Protein AF-A0A822HDH4-F1 (afdb_monomer_lite)

Structure (mmCIF, N/CA/C/O backbone):
data_AF-A0A822HDH4-F1
#
_entry.id   AF-A0A822HDH4-F1
#
loop_
_atom_site.group_PDB
_atom_site.id
_atom_site.type_symbol
_atom_site.label_atom_id
_atom_site.label_alt_id
_atom_site.label_comp_id
_atom_site.label_asym_id
_atom_site.label_entity_id
_atom_site.label_seq_id
_atom_site.pdbx_PDB_ins_code
_atom_site.Cartn_x
_atom_site.Cartn_y
_atom_site.Cartn_z
_atom_site.occupancy
_atom_site.B_iso_or_equiv
_atom_site.auth_seq_id
_atom_site.auth_comp_id
_atom_site.auth_asym_id
_atom_site.auth_atom_id
_atom_site.pdbx_PDB_model_num
ATOM 1 N N . ALA A 1 1 ? 21.923 -1.870 2.429 1.00 43.59 1 ALA A N 1
ATOM 2 C CA . ALA A 1 1 ? 21.191 -0.621 2.146 1.00 43.59 1 ALA A CA 1
ATOM 3 C C . ALA A 1 1 ? 19.719 -0.958 1.938 1.00 43.59 1 ALA A C 1
ATOM 5 O O . ALA A 1 1 ? 19.379 -1.569 0.934 1.00 43.59 1 ALA A O 1
ATOM 6 N N . SER A 1 2 ? 18.859 -0.647 2.904 1.00 55.94 2 SER A N 1
ATOM 7 C CA . SER A 1 2 ? 17.402 -0.773 2.780 1.00 55.94 2 SER A CA 1
ATOM 8 C C . SER A 1 2 ? 16.872 0.389 1.935 1.00 55.94 2 SER A C 1
ATOM 10 O O . SER A 1 2 ? 16.357 1.376 2.451 1.00 55.94 2 SER A O 1
ATOM 12 N N . ALA A 1 3 ? 17.084 0.324 0.620 1.00 76.38 3 ALA A N 1
ATOM 13 C CA . ALA A 1 3 ? 16.606 1.357 -0.290 1.00 76.38 3 ALA A CA 1
ATOM 14 C C . ALA A 1 3 ? 15.071 1.305 -0.374 1.00 76.38 3 ALA A C 1
ATOM 16 O O . ALA A 1 3 ? 14.498 0.312 -0.823 1.00 76.38 3 ALA A O 1
ATOM 17 N N . ALA A 1 4 ? 14.400 2.372 0.059 1.00 81.69 4 ALA A N 1
ATOM 18 C CA . ALA A 1 4 ? 12.959 2.516 -0.105 1.00 81.69 4 ALA A CA 1
ATOM 19 C C . ALA A 1 4 ? 12.631 2.813 -1.580 1.00 81.69 4 ALA A C 1
ATOM 21 O O . ALA A 1 4 ? 13.060 3.829 -2.126 1.00 81.69 4 ALA A O 1
ATOM 22 N N . ALA A 1 5 ? 11.867 1.932 -2.231 1.00 92.44 5 ALA A N 1
ATOM 23 C CA . ALA A 1 5 ? 11.372 2.155 -3.587 1.00 92.44 5 ALA A CA 1
ATOM 24 C C . ALA A 1 5 ? 10.071 2.968 -3.549 1.00 92.44 5 ALA A C 1
ATOM 26 O O . ALA A 1 5 ? 9.154 2.645 -2.797 1.00 92.44 5 ALA A O 1
ATOM 27 N N . VAL A 1 6 ? 9.963 3.992 -4.399 1.00 94.81 6 VAL A N 1
ATOM 28 C CA . VAL A 1 6 ? 8.774 4.854 -4.504 1.00 94.81 6 VAL A CA 1
ATOM 29 C C . VAL A 1 6 ? 8.388 5.017 -5.973 1.00 94.81 6 VAL A C 1
ATOM 31 O O . VAL A 1 6 ? 9.249 5.032 -6.849 1.00 94.81 6 VAL A O 1
ATOM 34 N N . GLY A 1 7 ? 7.090 5.123 -6.266 1.00 95.00 7 GLY A N 1
ATOM 35 C CA . GLY A 1 7 ? 6.587 5.371 -7.620 1.00 95.00 7 GLY A CA 1
ATOM 36 C C . GLY A 1 7 ? 6.707 4.160 -8.553 1.00 95.00 7 GLY A C 1
ATOM 37 O O . GLY A 1 7 ? 6.358 3.038 -8.185 1.00 95.00 7 GLY A O 1
ATOM 38 N N . MET A 1 8 ? 7.176 4.384 -9.785 1.00 96.44 8 MET A N 1
ATOM 39 C CA . MET A 1 8 ? 7.253 3.342 -10.821 1.00 96.44 8 MET A CA 1
ATOM 40 C C . MET A 1 8 ? 8.122 2.130 -10.434 1.00 96.44 8 MET A C 1
ATOM 42 O O . MET A 1 8 ? 7.667 1.008 -10.662 1.00 96.44 8 MET A O 1
ATOM 46 N N . PRO A 1 9 ? 9.311 2.294 -9.820 1.00 94.44 9 PRO A N 1
ATOM 47 C CA . PRO A 1 9 ? 10.088 1.172 -9.290 1.00 94.44 9 PRO A CA 1
ATOM 48 C C . PRO A 1 9 ? 9.305 0.287 -8.311 1.00 94.44 9 PRO A C 1
ATOM 50 O O . PRO A 1 9 ? 9.279 -0.929 -8.483 1.00 94.44 9 PRO A O 1
ATOM 53 N N . ALA A 1 10 ? 8.597 0.883 -7.344 1.00 96.31 10 ALA A N 1
ATOM 54 C CA . ALA A 1 10 ? 7.778 0.137 -6.385 1.00 96.31 10 ALA A CA 1
ATOM 55 C C . ALA A 1 10 ? 6.621 -0.603 -7.074 1.00 96.31 10 ALA A C 1
ATOM 57 O O . ALA A 1 10 ? 6.358 -1.766 -6.781 1.00 96.31 10 ALA A O 1
ATOM 58 N N . LYS A 1 11 ? 5.976 0.042 -8.054 1.00 95.44 11 LYS A N 1
ATOM 59 C CA . LYS A 1 11 ? 4.891 -0.567 -8.834 1.00 95.44 11 LYS A CA 1
ATOM 60 C C . LYS A 1 11 ? 5.360 -1.783 -9.642 1.00 95.44 11 LYS A C 1
ATOM 62 O O . LYS A 1 11 ? 4.624 -2.758 -9.737 1.00 95.44 11 LYS A O 1
ATOM 67 N N . ARG A 1 12 ? 6.572 -1.748 -10.209 1.00 96.25 12 ARG A N 1
ATOM 68 C CA . ARG A 1 12 ? 7.128 -2.859 -11.008 1.00 96.25 12 ARG A CA 1
ATOM 69 C C . ARG A 1 12 ? 7.369 -4.123 -10.182 1.00 96.25 12 ARG A C 1
ATOM 71 O O . ARG A 1 12 ? 7.141 -5.214 -10.687 1.00 96.25 12 ARG A O 1
ATOM 78 N N . GLN A 1 13 ? 7.789 -3.982 -8.926 1.00 95.69 13 GLN A N 1
ATOM 79 C CA . GLN A 1 13 ? 8.042 -5.119 -8.032 1.00 95.69 13 GLN A CA 1
ATOM 80 C C . GLN A 1 13 ? 6.808 -5.577 -7.235 1.00 95.69 13 GLN A C 1
ATOM 82 O O . GLN A 1 13 ? 6.900 -6.538 -6.479 1.00 95.69 13 GLN A O 1
ATOM 87 N N . ALA A 1 14 ? 5.650 -4.925 -7.388 1.00 96.44 14 ALA A N 1
ATOM 88 C CA . ALA A 1 14 ? 4.461 -5.214 -6.581 1.00 96.44 14 ALA A CA 1
ATOM 89 C C . ALA A 1 14 ? 3.976 -6.671 -6.703 1.00 96.44 14 ALA A C 1
ATOM 91 O O . ALA A 1 14 ? 3.445 -7.223 -5.745 1.00 96.44 14 ALA A O 1
ATOM 92 N N . VAL A 1 15 ? 4.174 -7.298 -7.868 1.00 96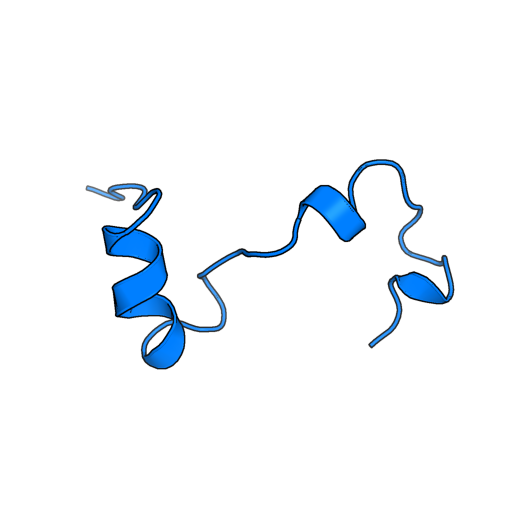.69 15 VAL A N 1
ATOM 93 C CA . VAL A 1 15 ? 3.763 -8.690 -8.120 1.00 96.69 15 VAL A CA 1
ATOM 94 C C . VAL A 1 15 ? 4.708 -9.691 -7.450 1.00 96.69 15 VAL A C 1
ATOM 96 O O . VAL A 1 15 ? 4.254 -10.694 -6.911 1.00 96.69 15 VAL A O 1
ATOM 99 N N . THR A 1 16 ? 6.015 -9.423 -7.458 1.00 96.44 16 THR A N 1
ATOM 100 C CA . THR A 1 16 ? 7.030 -10.317 -6.878 1.00 96.44 16 THR A CA 1
ATOM 101 C C . THR A 1 16 ? 7.240 -10.084 -5.383 1.00 96.44 16 THR A C 1
ATOM 103 O O . THR A 1 16 ? 7.701 -10.981 -4.684 1.00 96.44 16 THR A O 1
ATOM 106 N N . ASN A 1 17 ? 6.876 -8.904 -4.876 1.00 95.12 17 ASN A N 1
ATOM 107 C CA . ASN A 1 17 ? 6.978 -8.528 -3.468 1.00 95.12 17 ASN A CA 1
ATOM 108 C C . ASN A 1 17 ? 5.660 -7.919 -2.933 1.00 95.12 17 ASN A C 1
ATOM 110 O O . ASN A 1 17 ? 5.633 -6.750 -2.530 1.00 95.12 17 ASN A O 1
ATOM 114 N N . PRO A 1 18 ? 4.548 -8.679 -2.927 1.00 94.81 18 PRO A N 1
ATOM 115 C CA . PRO A 1 18 ? 3.222 -8.146 -2.612 1.00 94.81 18 PRO A CA 1
ATOM 116 C C . PRO A 1 18 ? 3.046 -7.780 -1.135 1.00 94.81 18 PRO A C 1
ATOM 118 O O . PRO A 1 18 ? 2.356 -6.815 -0.827 1.00 94.81 18 PRO A O 1
ATOM 121 N N . GLN A 1 19 ? 3.684 -8.509 -0.212 1.00 95.81 19 GLN A N 1
ATOM 122 C CA . GLN A 1 19 ? 3.545 -8.250 1.227 1.00 95.81 19 GLN A CA 1
ATOM 123 C C . GLN A 1 19 ? 4.240 -6.959 1.674 1.00 95.81 19 GLN A C 1
ATOM 125 O O . GLN A 1 19 ? 3.779 -6.322 2.616 1.00 95.81 19 GLN A O 1
ATOM 130 N N . ASN A 1 20 ? 5.314 -6.551 0.987 1.00 94.88 20 ASN A N 1
ATOM 131 C CA . ASN A 1 20 ? 6.092 -5.361 1.345 1.00 94.88 20 ASN A CA 1
ATOM 132 C C . ASN A 1 20 ? 5.893 -4.191 0.366 1.00 94.88 20 ASN A C 1
ATOM 134 O O . ASN A 1 20 ? 6.639 -3.212 0.419 1.00 94.88 20 ASN A O 1
ATOM 138 N N . THR A 1 21 ? 4.909 -4.273 -0.537 1.00 95.00 21 THR A N 1
ATOM 139 C CA . THR A 1 21 ? 4.565 -3.181 -1.459 1.00 95.00 21 THR A CA 1
ATOM 140 C C . THR A 1 21 ? 3.215 -2.583 -1.081 1.00 95.00 21 THR A C 1
ATOM 142 O O . THR A 1 21 ? 2.162 -3.150 -1.361 1.00 95.00 21 THR A O 1
ATOM 145 N N . PHE A 1 22 ? 3.241 -1.401 -0.469 1.00 94.75 22 PHE A N 1
ATOM 146 C CA . PHE A 1 22 ? 2.033 -0.692 -0.049 1.00 94.75 22 PHE A CA 1
ATOM 147 C C . PHE A 1 22 ? 1.442 0.147 -1.188 1.00 94.75 22 PHE A C 1
ATOM 149 O O . PHE A 1 22 ? 2.151 0.876 -1.883 1.00 94.75 22 PHE A O 1
ATOM 156 N N . TYR A 1 23 ? 0.123 0.078 -1.355 1.00 94.56 23 TYR A N 1
ATOM 157 C CA . TYR A 1 23 ? -0.641 0.885 -2.305 1.00 94.56 23 TYR A CA 1
ATOM 158 C C . TYR A 1 23 ? -2.036 1.177 -1.746 1.00 94.56 23 TYR A C 1
ATOM 160 O O . TYR A 1 23 ? -2.452 0.601 -0.746 1.00 94.56 23 TYR A O 1
ATOM 168 N N . ALA A 1 24 ? -2.755 2.111 -2.376 1.00 95.06 24 ALA A N 1
ATOM 169 C CA . ALA A 1 24 ? -4.095 2.534 -1.956 1.00 95.06 24 ALA A CA 1
ATOM 170 C C . ALA A 1 24 ? -4.204 3.022 -0.493 1.00 95.06 24 ALA A C 1
ATOM 172 O O . ALA A 1 24 ? -5.314 3.167 0.014 1.00 95.06 24 ALA A O 1
ATOM 173 N N . THR A 1 25 ? -3.089 3.381 0.155 1.00 95.12 25 THR A N 1
ATOM 174 C CA . THR A 1 25 ? -3.043 3.842 1.554 1.00 95.12 25 THR A CA 1
ATOM 175 C C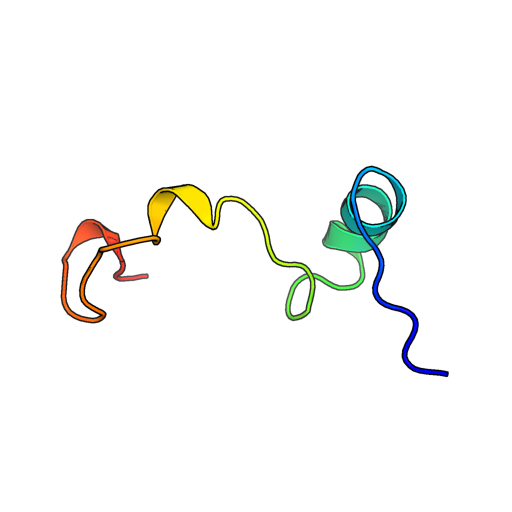 . THR A 1 25 ? -3.988 5.011 1.823 1.00 95.12 25 THR A C 1
ATOM 177 O O . THR A 1 25 ? -4.568 5.089 2.899 1.00 95.12 25 THR A O 1
ATOM 180 N N . LYS A 1 26 ? -4.241 5.878 0.829 1.00 96.00 26 LYS A N 1
ATOM 181 C CA . LYS A 1 26 ? -5.216 6.980 0.933 1.00 96.00 26 LYS A CA 1
ATOM 182 C C . LYS A 1 26 ? -6.626 6.517 1.332 1.00 96.00 26 LYS A C 1
ATOM 184 O O . LYS A 1 26 ? -7.359 7.299 1.918 1.00 96.00 26 LYS A O 1
ATOM 189 N N . ARG A 1 27 ? -7.004 5.263 1.055 1.00 95.69 27 ARG A N 1
ATOM 190 C CA . ARG A 1 27 ? -8.289 4.682 1.484 1.00 95.69 27 ARG A CA 1
ATOM 191 C C . ARG A 1 27 ? -8.355 4.396 2.990 1.00 95.69 27 ARG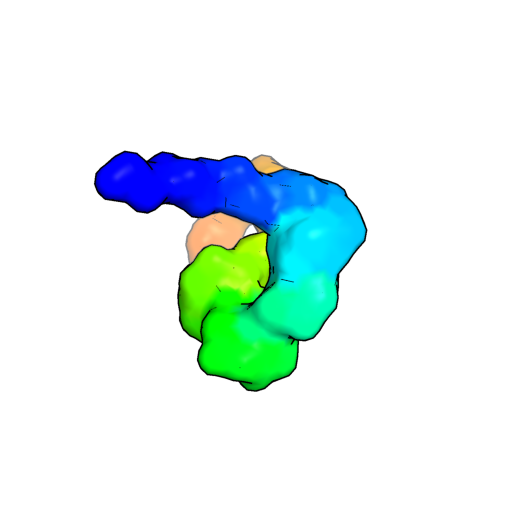 A C 1
ATOM 193 O O . ARG A 1 27 ? -9.452 4.263 3.519 1.00 95.69 27 ARG A O 1
ATOM 200 N N . LEU A 1 28 ? -7.200 4.303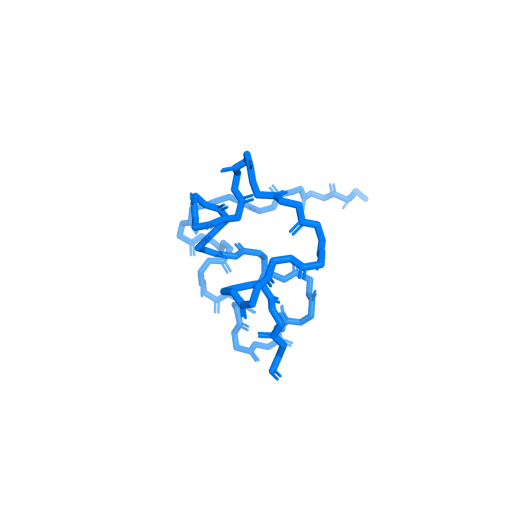 3.649 1.00 95.00 28 LEU A N 1
ATOM 201 C CA . LEU A 1 28 ? -7.044 3.911 5.052 1.00 95.00 28 LEU A CA 1
ATOM 202 C C . LEU A 1 28 ? -6.709 5.096 5.972 1.00 95.00 28 LEU A C 1
ATOM 204 O O . LEU A 1 28 ? -6.931 5.015 7.176 1.00 95.00 28 LEU A O 1
ATOM 208 N N . ILE A 1 29 ? -6.168 6.195 5.431 1.00 95.38 29 ILE A N 1
ATOM 209 C CA . ILE A 1 29 ? -5.804 7.381 6.222 1.00 95.38 29 ILE A CA 1
ATOM 210 C C . ILE A 1 29 ? -7.045 7.912 6.954 1.00 95.38 29 ILE A C 1
ATOM 212 O O . ILE A 1 29 ? -8.057 8.211 6.326 1.00 95.38 29 ILE A O 1
ATOM 216 N N . GLY A 1 30 ? -6.946 8.048 8.279 1.00 95.88 30 GLY A N 1
ATOM 217 C CA . GLY A 1 30 ? -8.010 8.587 9.130 1.00 95.88 30 GLY A CA 1
ATOM 218 C C . GLY A 1 30 ? -9.099 7.589 9.540 1.00 95.88 30 GLY A C 1
ATOM 219 O O . GLY A 1 30 ? -9.988 7.974 10.296 1.00 95.88 30 GLY A O 1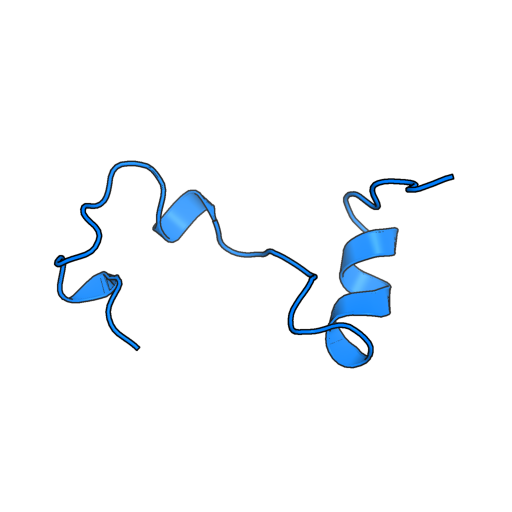
ATOM 220 N N . ARG A 1 31 ? -9.035 6.326 9.094 1.00 96.06 31 ARG A N 1
ATOM 221 C CA . ARG A 1 31 ? -9.961 5.264 9.525 1.00 96.06 31 ARG A CA 1
ATOM 222 C C . ARG A 1 31 ? -9.468 4.556 10.782 1.00 96.06 31 ARG A C 1
ATOM 224 O O . ARG A 1 31 ? -8.262 4.462 11.021 1.00 96.06 31 ARG A O 1
ATOM 231 N N . LYS A 1 32 ? -10.398 4.030 11.581 1.00 95.38 32 LYS A N 1
ATOM 232 C CA . LYS A 1 32 ? -10.061 3.150 12.706 1.00 95.38 32 LYS A CA 1
ATOM 233 C C . LYS A 1 32 ? -9.838 1.733 12.189 1.00 95.38 32 LYS A C 1
ATOM 235 O O . LYS A 1 32 ? -10.450 1.305 11.219 1.00 95.38 32 LYS A O 1
ATOM 240 N N . PHE A 1 33 ? -9.004 0.972 12.892 1.00 93.25 33 PHE A N 1
ATOM 241 C CA . PHE A 1 33 ? -8.721 -0.423 12.539 1.00 93.25 33 PHE A CA 1
ATOM 242 C C . PHE A 1 33 ? -9.980 -1.312 12.505 1.00 93.25 33 PHE A C 1
ATOM 244 O O . PHE A 1 33 ? -10.040 -2.263 11.735 1.00 93.25 33 PHE A O 1
ATOM 251 N N . ASN A 1 34 ? -10.992 -0.982 13.315 1.00 94.31 34 ASN A N 1
ATOM 252 C CA . ASN A 1 34 ? -12.227 -1.760 13.437 1.00 94.31 34 ASN A CA 1
ATOM 253 C C . ASN A 1 34 ? -13.351 -1.311 12.486 1.00 94.31 34 ASN A C 1
ATOM 255 O O . ASN A 1 34 ? -14.433 -1.899 12.551 1.00 94.31 34 ASN A O 1
ATOM 259 N N . ASP A 1 35 ? -13.125 -0.295 11.646 1.00 95.56 35 ASP A N 1
ATOM 260 C CA . ASP A 1 35 ? -14.119 0.157 10.666 1.00 95.56 35 ASP A CA 1
ATOM 261 C C . ASP A 1 35 ? -14.374 -0.949 9.632 1.00 95.56 35 ASP A C 1
ATOM 263 O O . ASP A 1 35 ? -13.444 -1.636 9.199 1.00 95.56 35 ASP A O 1
ATOM 267 N N . ASP A 1 36 ? -15.631 -1.130 9.220 1.00 94.50 36 ASP A N 1
ATOM 268 C CA . ASP A 1 36 ? -16.015 -2.206 8.300 1.00 94.50 36 ASP A CA 1
ATOM 269 C C . ASP A 1 36 ? 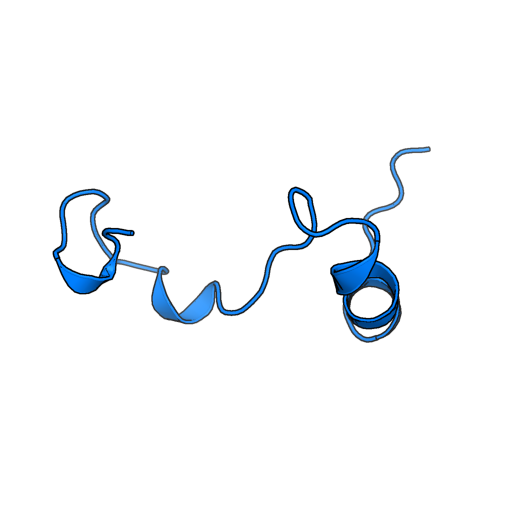-15.303 -2.096 6.946 1.00 94.50 36 ASP A C 1
ATOM 271 O O . ASP A 1 36 ? -14.942 -3.110 6.357 1.00 94.50 36 ASP A O 1
ATOM 275 N N . GLU A 1 37 ? -14.997 -0.880 6.487 1.00 91.06 37 GLU A N 1
ATOM 276 C CA . GLU A 1 37 ? -14.285 -0.653 5.225 1.00 91.06 37 GLU A CA 1
ATOM 277 C C . GLU A 1 37 ? -12.772 -0.943 5.288 1.00 91.06 37 GLU A C 1
ATOM 279 O O . GLU A 1 37 ? -12.098 -0.873 4.258 1.00 91.06 37 GLU A O 1
ATOM 284 N N . VAL A 1 38 ? -12.220 -1.236 6.474 1.00 92.38 38 VAL A N 1
ATOM 285 C CA . VAL A 1 38 ? -10.809 -1.630 6.685 1.00 92.38 38 VAL A CA 1
ATOM 286 C C . VAL A 1 38 ? -10.661 -3.149 6.845 1.00 92.38 38 VAL A C 1
ATOM 288 O O . VAL A 1 38 ? -9.561 -3.685 6.683 1.00 92.38 38 VAL A O 1
ATOM 291 N N . LYS A 1 39 ? -11.756 -3.860 7.136 1.00 89.75 39 LYS A N 1
ATOM 292 C CA . LYS A 1 39 ? -11.757 -5.317 7.308 1.00 89.75 39 LYS A CA 1
ATOM 293 C C . LYS A 1 39 ? -11.487 -6.029 5.976 1.00 89.75 39 LYS A C 1
ATOM 295 O O . LYS A 1 39 ? -11.783 -5.511 4.901 1.00 89.75 39 LYS A O 1
ATOM 300 N N . LYS A 1 40 ? -10.855 -7.199 6.080 1.00 74.75 40 LYS A N 1
ATOM 301 C CA . LYS A 1 40 ? -10.397 -8.017 4.951 1.00 74.75 40 LYS A CA 1
ATOM 302 C C . LYS A 1 40 ? -11.517 -8.868 4.365 1.00 74.75 40 LYS A C 1
ATOM 304 O O . LYS A 1 40 ? -12.300 -9.411 5.173 1.00 74.75 40 LYS A O 1
#

pLDDT: mean 91.35, std 10.78, range [43.59, 96.69]

Secondary structure (DSSP, 8-state):
--PPP-SHHHHHTTTTS-TT----GGGTTT--TTSGGG--

Sequence (40 aa):
ASAAAVGMPAKRQAVTNPQNTFYATKRLIGRKFNDDEVKK

Foldseek 3Di:
DPDDDDDPRLVVCCVVPVPPRDDPCVQVPPDDCPDPSNDD

Radius of gyration: 12.78 Å; chains: 1; bounding box: 37×19×24 Å